Protein AF-A0A8J3LZ32-F1 (afdb_monomer_lite)

InterPro domains:
  IPR024726 Ferric siderophore reductase, C-terminal [PF11575] (115-135)

Sequence (151 aa):
MAAGVRRPAAAGVHRSRAATDTSALAATIMEVAVGALLTPVMTAYRTRFVLSPQVLWGNVASALAGAAGMIADAYPAAGDRAGAVVARMLELPPLAGTGALVRPDPAHPRRFLVRRNCCLYYRIPGGGTCGDCVLTRDTDRRRHWREVLTR

Structure (mmCIF, N/CA/C/O backbone):
data_AF-A0A8J3LZ32-F1
#
_entry.id   AF-A0A8J3LZ32-F1
#
loop_
_atom_site.group_PDB
_atom_site.id
_atom_site.type_symbol
_atom_site.label_atom_id
_atom_site.label_alt_id
_atom_site.label_comp_id
_atom_site.label_asym_id
_atom_site.label_entity_id
_atom_site.label_seq_id
_atom_site.pdbx_PDB_ins_code
_atom_site.Cartn_x
_atom_site.Cartn_y
_atom_site.Cartn_z
_atom_site.occupancy
_atom_site.B_iso_or_equiv
_atom_site.auth_seq_id
_atom_site.auth_comp_id
_atom_site.auth_asym_id
_atom_site.auth_atom_id
_atom_site.pdbx_PDB_model_num
ATOM 1 N N . MET A 1 1 ? -34.881 25.243 10.869 1.00 39.25 1 MET A N 1
ATOM 2 C CA . MET A 1 1 ? -33.628 25.789 10.305 1.00 39.25 1 MET A CA 1
ATOM 3 C C . MET A 1 1 ? -32.918 24.657 9.576 1.00 39.25 1 MET A C 1
ATOM 5 O O . MET A 1 1 ? -32.408 23.755 10.225 1.00 39.25 1 MET A O 1
ATOM 9 N N . ALA A 1 2 ? -33.022 24.617 8.246 1.00 35.28 2 ALA A N 1
ATOM 10 C CA . ALA A 1 2 ? -32.504 23.518 7.435 1.00 35.28 2 ALA A CA 1
ATOM 11 C C . ALA A 1 2 ? -30.973 23.600 7.346 1.00 35.28 2 ALA A C 1
ATOM 13 O O . ALA A 1 2 ? -30.429 24.581 6.840 1.00 35.28 2 ALA A O 1
ATOM 14 N N . ALA A 1 3 ? -30.284 22.576 7.852 1.00 41.66 3 ALA A N 1
ATOM 15 C CA . ALA A 1 3 ? -28.850 22.416 7.672 1.00 41.66 3 ALA A CA 1
ATOM 16 C C . ALA A 1 3 ? -28.573 22.150 6.186 1.00 41.66 3 ALA A C 1
ATOM 18 O O . ALA A 1 3 ? -28.939 21.104 5.650 1.00 41.66 3 ALA A O 1
ATOM 19 N N . GLY A 1 4 ? -27.966 23.125 5.507 1.00 33.88 4 GLY A N 1
ATOM 20 C CA . GLY A 1 4 ? -27.551 22.992 4.118 1.00 33.88 4 GLY A CA 1
ATOM 21 C C . GLY A 1 4 ? -26.532 21.866 3.981 1.00 33.88 4 GLY A C 1
ATOM 22 O O . GLY A 1 4 ? -25.376 22.013 4.377 1.00 33.88 4 GLY A O 1
ATOM 23 N N . VAL A 1 5 ? -26.958 20.742 3.407 1.00 45.69 5 VAL A N 1
ATOM 24 C CA . VAL A 1 5 ? -26.056 19.700 2.918 1.00 45.69 5 VAL A CA 1
ATOM 25 C C . VAL A 1 5 ? -25.179 20.348 1.851 1.00 45.69 5 VAL A C 1
ATOM 27 O O . VAL A 1 5 ? -25.639 20.638 0.745 1.00 45.69 5 VAL A O 1
ATOM 30 N N . ARG A 1 6 ? -23.911 20.616 2.183 1.00 44.56 6 ARG A N 1
ATOM 31 C CA . ARG A 1 6 ? -22.906 20.955 1.172 1.00 44.56 6 ARG A CA 1
ATOM 32 C C . ARG A 1 6 ? -22.847 19.772 0.214 1.00 44.56 6 ARG A C 1
ATOM 34 O O . ARG A 1 6 ? -22.477 18.671 0.613 1.00 44.56 6 ARG A O 1
ATOM 41 N N . ARG A 1 7 ? -23.261 19.993 -1.035 1.00 38.12 7 ARG A N 1
ATOM 42 C CA . ARG A 1 7 ? -23.094 19.011 -2.107 1.00 38.12 7 ARG A CA 1
ATOM 43 C C . ARG A 1 7 ? -21.611 18.621 -2.156 1.00 38.12 7 ARG A C 1
ATOM 45 O O . ARG A 1 7 ? -20.783 19.535 -2.189 1.00 38.12 7 ARG A O 1
ATOM 52 N N . PRO A 1 8 ? -21.256 17.323 -2.149 1.00 44.38 8 PRO A N 1
ATOM 53 C CA . PRO A 1 8 ? -19.886 16.940 -2.442 1.00 44.38 8 PRO A CA 1
ATOM 54 C C . PRO A 1 8 ? -19.564 17.508 -3.822 1.00 44.38 8 PRO A C 1
ATOM 56 O O . PRO A 1 8 ? -20.371 17.374 -4.747 1.00 44.38 8 PRO A O 1
ATOM 59 N N . ALA A 1 9 ? -18.441 18.218 -3.933 1.00 50.62 9 ALA A N 1
ATOM 60 C CA . ALA A 1 9 ? -17.950 18.664 -5.224 1.00 50.62 9 ALA A CA 1
ATOM 61 C C . ALA A 1 9 ? -17.939 17.436 -6.137 1.00 50.62 9 ALA A C 1
ATOM 63 O O . ALA A 1 9 ? -17.328 16.420 -5.798 1.00 50.62 9 ALA A O 1
ATOM 64 N N . ALA A 1 10 ? -18.693 17.496 -7.237 1.00 47.22 10 ALA A N 1
ATOM 65 C CA . ALA A 1 10 ? -18.612 16.483 -8.271 1.00 47.22 10 ALA A CA 1
ATOM 66 C C . ALA A 1 10 ? -17.125 16.307 -8.584 1.00 47.22 10 ALA A C 1
ATOM 68 O O . ALA A 1 10 ? -16.442 17.306 -8.818 1.00 47.22 10 ALA A O 1
ATOM 69 N N . ALA A 1 11 ? -16.630 15.071 -8.497 1.00 51.88 11 ALA A N 1
ATOM 70 C CA . ALA A 1 11 ? -15.257 14.717 -8.816 1.00 51.88 11 ALA A CA 1
ATOM 71 C C . ALA A 1 11 ? -15.026 15.018 -10.303 1.00 51.88 11 ALA A C 1
ATOM 73 O O . ALA A 1 11 ? -15.180 14.161 -11.170 1.00 51.88 11 ALA A O 1
ATOM 74 N N . GLY A 1 12 ? -14.761 16.286 -10.604 1.00 47.19 12 GLY A N 1
ATOM 75 C CA . GLY A 1 12 ? -14.366 16.730 -11.919 1.00 47.19 12 GLY A CA 1
ATOM 76 C C . GLY A 1 12 ? -13.075 16.018 -12.271 1.00 47.19 12 GLY A C 1
ATOM 77 O O . GLY 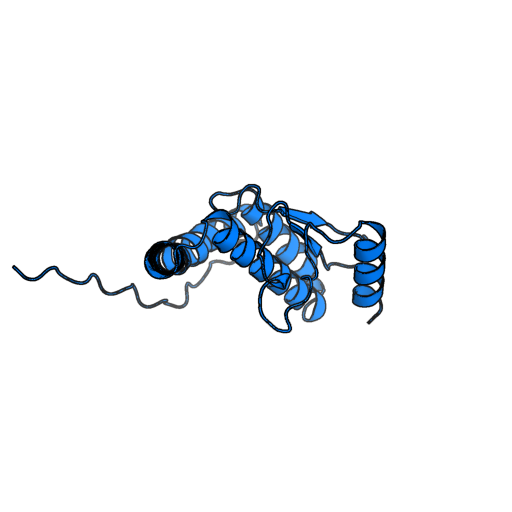A 1 12 ? -12.231 15.771 -11.408 1.00 47.19 12 GLY A O 1
ATOM 78 N N . VAL A 1 13 ? -12.919 15.680 -13.546 1.00 49.41 13 VAL A N 1
ATOM 79 C CA . VAL A 1 13 ? -11.628 15.269 -14.088 1.00 49.41 13 VAL A CA 1
ATOM 80 C C . VAL A 1 13 ? -10.651 16.404 -13.789 1.00 49.41 13 VAL A C 1
ATOM 82 O O . VAL A 1 13 ? -10.640 17.426 -14.478 1.00 49.41 13 VAL A O 1
ATOM 85 N N . HIS A 1 14 ? -9.859 16.261 -12.727 1.00 53.66 14 HIS A N 1
ATOM 86 C CA . HIS A 1 14 ? -8.756 17.164 -12.469 1.00 53.66 14 HIS A CA 1
ATOM 87 C C . HIS A 1 14 ? -7.796 16.980 -13.637 1.00 53.66 14 HIS A C 1
ATOM 89 O O . HIS A 1 14 ? -7.130 15.952 -13.751 1.00 53.66 14 HIS A O 1
ATOM 95 N N . ARG A 1 15 ? -7.747 17.966 -14.541 1.00 51.12 15 ARG A N 1
ATOM 96 C CA . ARG A 1 15 ? -6.653 18.063 -15.506 1.00 51.12 15 ARG A CA 1
ATOM 97 C C . ARG A 1 15 ? -5.396 18.335 -14.697 1.00 51.12 15 ARG A C 1
ATOM 99 O O . ARG A 1 15 ? -5.059 19.486 -14.428 1.00 51.12 15 ARG A O 1
ATOM 106 N N . SER A 1 16 ? -4.722 17.278 -14.263 1.00 54.47 16 SER A N 1
ATOM 107 C CA . SER A 1 16 ? -3.384 17.411 -13.718 1.00 54.47 16 SER A CA 1
ATOM 108 C C . SER A 1 16 ? -2.515 17.988 -14.829 1.00 54.47 16 SER A C 1
ATOM 110 O O . SER A 1 16 ? -2.396 17.387 -15.901 1.00 54.47 16 SER A O 1
ATOM 112 N N . ARG A 1 17 ? -1.890 19.145 -14.589 1.00 56.09 17 ARG A N 1
ATOM 113 C CA . ARG A 1 17 ? -0.679 19.489 -15.341 1.00 56.09 17 ARG A CA 1
ATOM 114 C C . ARG A 1 17 ? 0.284 18.313 -15.185 1.00 56.09 17 ARG A C 1
ATOM 116 O O . ARG A 1 17 ? 0.313 17.701 -14.118 1.00 56.09 17 ARG A O 1
ATOM 123 N N . ALA A 1 18 ? 1.031 17.975 -16.232 1.00 57.62 18 ALA A N 1
ATOM 124 C CA . ALA A 1 18 ? 2.034 16.919 -16.166 1.00 57.62 18 ALA A CA 1
ATOM 125 C C . ALA A 1 18 ? 3.121 17.316 -15.151 1.00 57.62 18 ALA A C 1
ATOM 127 O O . ALA A 1 18 ? 4.122 17.929 -15.505 1.00 57.62 18 ALA A O 1
ATOM 128 N N . ALA A 1 19 ? 2.900 17.020 -13.871 1.00 63.03 19 ALA A N 1
ATOM 129 C CA . ALA A 1 19 ? 3.889 17.205 -12.827 1.00 63.03 19 ALA A CA 1
ATOM 130 C C . ALA A 1 19 ? 4.950 16.129 -13.037 1.00 63.03 19 ALA A C 1
ATOM 132 O O . ALA A 1 19 ? 4.697 14.957 -12.773 1.00 63.03 19 ALA A O 1
ATOM 133 N N . THR A 1 20 ? 6.104 16.500 -13.582 1.00 69.75 20 THR A N 1
ATOM 134 C CA . THR A 1 20 ? 7.246 15.593 -13.759 1.00 69.75 20 THR A CA 1
ATOM 135 C C . THR A 1 20 ? 7.864 15.194 -12.421 1.00 69.75 20 THR A C 1
ATOM 137 O O . THR A 1 20 ? 8.384 14.086 -12.305 1.00 69.75 20 THR A O 1
ATOM 140 N N . ASP A 1 21 ? 7.737 16.046 -11.402 1.00 88.31 21 ASP A N 1
ATOM 141 C CA . ASP A 1 21 ? 8.202 15.761 -10.049 1.00 88.31 21 ASP A CA 1
ATOM 142 C C . ASP A 1 21 ? 7.278 14.781 -9.301 1.00 88.31 21 ASP A C 1
ATOM 144 O O . ASP A 1 21 ? 6.058 14.947 -9.218 1.00 88.31 21 ASP A O 1
ATOM 148 N N . THR A 1 22 ? 7.902 13.761 -8.714 1.00 91.12 22 THR A N 1
ATOM 149 C CA . THR A 1 22 ? 7.237 12.710 -7.937 1.00 91.12 22 THR A CA 1
ATOM 150 C C . THR A 1 22 ? 6.608 13.274 -6.666 1.00 91.12 22 THR A C 1
ATOM 152 O O . THR A 1 22 ? 5.505 12.866 -6.304 1.00 91.12 22 THR A O 1
ATOM 155 N N . SER A 1 23 ? 7.275 14.217 -5.991 1.00 90.38 23 SER A N 1
ATOM 156 C CA . SER A 1 23 ? 6.765 14.784 -4.737 1.00 90.38 23 SER A CA 1
ATOM 157 C C . SER A 1 23 ? 5.556 15.685 -4.980 1.00 90.38 23 SER A C 1
ATOM 159 O O . SER A 1 23 ? 4.554 15.552 -4.279 1.00 90.38 23 SER A O 1
ATOM 161 N N . ALA A 1 24 ? 5.596 16.531 -6.011 1.00 89.75 24 ALA A N 1
ATOM 162 C CA . ALA A 1 24 ? 4.457 17.345 -6.427 1.00 89.75 24 ALA A CA 1
ATOM 163 C C . ALA A 1 24 ? 3.245 16.488 -6.835 1.00 89.75 24 ALA A C 1
ATOM 165 O O . ALA A 1 24 ? 2.109 16.787 -6.451 1.00 89.75 24 ALA A O 1
ATOM 166 N N . LEU A 1 25 ? 3.471 15.394 -7.571 1.00 91.06 25 LEU A N 1
ATOM 167 C CA . LEU A 1 25 ? 2.401 14.467 -7.943 1.00 91.06 25 LEU A CA 1
ATOM 168 C C . LEU A 1 25 ? 1.819 13.747 -6.717 1.00 91.06 25 LEU A C 1
ATOM 170 O O . LEU A 1 25 ? 0.599 13.675 -6.581 1.00 91.06 25 LEU A O 1
ATOM 174 N N . ALA A 1 26 ? 2.666 13.275 -5.799 1.00 94.44 26 ALA A N 1
ATOM 175 C CA . ALA A 1 26 ? 2.220 12.679 -4.543 1.00 94.44 26 ALA A CA 1
ATOM 176 C C . ALA A 1 26 ? 1.374 13.664 -3.724 1.00 94.44 26 ALA A C 1
ATOM 178 O O . ALA A 1 26 ? 0.275 13.309 -3.311 1.00 94.44 26 ALA A O 1
ATOM 179 N N . ALA A 1 27 ? 1.828 14.909 -3.555 1.00 91.38 27 ALA A N 1
ATOM 180 C CA . ALA A 1 27 ? 1.079 15.949 -2.848 1.00 91.38 27 ALA A CA 1
ATOM 181 C C . ALA A 1 27 ? -0.287 16.222 -3.500 1.00 91.38 27 ALA A C 1
ATOM 183 O O . ALA A 1 27 ? -1.299 16.259 -2.805 1.00 91.38 27 ALA A O 1
ATOM 184 N N . THR A 1 28 ? -0.334 16.309 -4.834 1.00 90.56 28 THR A N 1
ATOM 185 C CA . THR A 1 28 ? -1.585 16.510 -5.584 1.00 90.56 28 THR A CA 1
ATOM 186 C C . THR A 1 28 ? -2.574 15.363 -5.351 1.00 90.56 28 THR A C 1
ATOM 188 O O . THR A 1 28 ? -3.755 15.595 -5.100 1.00 90.56 28 THR A O 1
ATOM 191 N N . ILE A 1 29 ? -2.109 14.109 -5.400 1.00 91.06 29 ILE A N 1
ATOM 192 C CA . ILE A 1 29 ? -2.966 12.940 -5.145 1.00 91.06 29 ILE A CA 1
ATOM 193 C C . ILE A 1 29 ? -3.405 12.905 -3.675 1.00 91.06 29 ILE A C 1
ATOM 195 O O . ILE A 1 29 ? -4.561 12.589 -3.389 1.00 91.06 29 ILE A O 1
ATOM 199 N N . MET A 1 30 ? -2.518 13.249 -2.739 1.00 93.94 30 MET A N 1
ATOM 200 C CA . MET A 1 30 ? -2.859 13.331 -1.319 1.00 93.94 30 MET A CA 1
ATOM 201 C C . MET A 1 30 ? -3.934 14.385 -1.054 1.00 93.94 30 MET A C 1
ATOM 203 O O . MET A 1 30 ? -4.857 14.125 -0.292 1.00 93.94 30 MET A O 1
ATOM 207 N N . GLU A 1 31 ? -3.873 15.543 -1.701 1.00 89.81 31 GLU A N 1
ATOM 208 C CA . GLU A 1 31 ? -4.894 16.580 -1.562 1.00 89.81 31 GLU A CA 1
ATOM 209 C C . GLU A 1 31 ? -6.234 16.133 -2.165 1.00 89.81 31 GLU A C 1
ATOM 211 O O . GLU A 1 31 ? -7.263 16.109 -1.484 1.00 89.81 31 GLU A O 1
ATOM 216 N N . VAL A 1 32 ? -6.215 15.724 -3.436 1.00 88.12 32 VAL A N 1
ATOM 217 C CA . VAL A 1 32 ? -7.434 15.474 -4.214 1.00 88.12 32 VAL A CA 1
ATOM 218 C C . VAL A 1 32 ? -8.074 14.138 -3.852 1.00 88.12 32 VAL A C 1
ATOM 220 O O . VAL A 1 32 ? -9.258 14.076 -3.534 1.00 88.12 32 VAL A O 1
ATOM 223 N N . ALA A 1 33 ? -7.318 13.043 -3.896 1.00 87.81 33 ALA A N 1
ATOM 224 C CA . ALA A 1 33 ? -7.879 11.720 -3.651 1.00 87.81 33 ALA A CA 1
ATOM 225 C C . ALA A 1 33 ? -7.987 11.437 -2.150 1.00 87.81 33 ALA A C 1
ATOM 227 O O . ALA A 1 33 ? -9.047 11.047 -1.663 1.00 87.81 33 ALA A O 1
ATOM 228 N N . VAL A 1 34 ? -6.909 11.641 -1.390 1.00 90.69 34 VAL A N 1
ATOM 229 C CA . VAL A 1 34 ? -6.888 11.243 0.026 1.00 90.69 34 VAL A CA 1
ATOM 230 C C . VAL A 1 34 ? -7.643 12.246 0.903 1.00 90.69 34 VAL A C 1
ATOM 232 O O . VAL A 1 34 ? -8.520 11.857 1.680 1.00 90.69 34 VAL A O 1
ATOM 235 N N . GLY A 1 35 ? -7.353 13.535 0.750 1.00 89.62 35 GLY A N 1
ATOM 236 C CA . GLY A 1 35 ? -7.980 14.621 1.493 1.00 89.62 35 GLY A CA 1
ATOM 237 C C . GLY A 1 35 ? -9.445 14.807 1.115 1.00 89.62 35 GLY A C 1
ATOM 238 O O . GLY A 1 35 ? -10.322 14.617 1.955 1.00 89.62 35 GLY A O 1
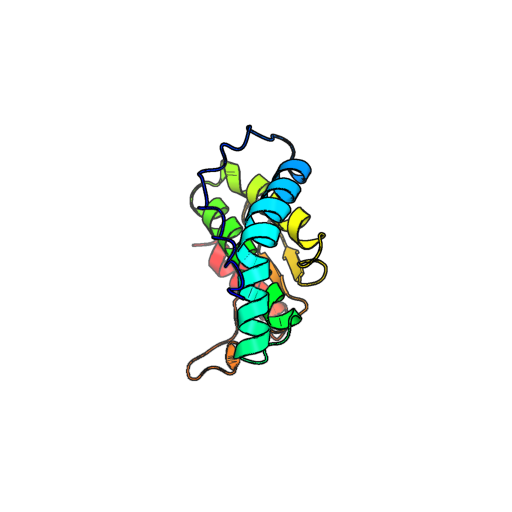ATOM 239 N N . ALA A 1 36 ? -9.724 15.145 -0.145 1.00 88.19 36 ALA A N 1
ATOM 240 C CA . ALA A 1 36 ? -11.076 15.536 -0.545 1.00 88.19 36 ALA A CA 1
ATOM 241 C C . ALA A 1 36 ? -12.053 14.355 -0.689 1.00 88.19 36 ALA A C 1
ATOM 243 O O . ALA A 1 36 ? -13.221 14.497 -0.324 1.00 88.19 36 ALA A O 1
ATOM 244 N N . LEU A 1 37 ? -11.605 13.194 -1.187 1.00 89.44 37 LEU A N 1
ATOM 245 C CA . LEU A 1 37 ? -12.498 12.055 -1.452 1.00 89.44 37 LEU A CA 1
ATOM 246 C C . LEU A 1 37 ? -12.494 11.007 -0.334 1.00 89.44 37 LEU A C 1
ATOM 248 O O . LEU A 1 37 ? -13.557 10.626 0.156 1.00 89.44 37 LEU A O 1
ATOM 252 N N . LEU A 1 38 ? -11.323 10.521 0.082 1.00 94.62 38 LEU A N 1
ATOM 253 C CA . LEU A 1 38 ? -11.253 9.387 1.008 1.00 94.62 38 LEU A CA 1
ATOM 254 C C . LEU A 1 38 ? -11.494 9.784 2.463 1.00 94.62 38 LEU A C 1
ATOM 256 O O . LEU A 1 38 ? -12.136 9.026 3.182 1.00 94.62 38 LEU A O 1
ATOM 260 N N . THR A 1 39 ? -11.040 10.953 2.918 1.00 94.50 39 THR A N 1
ATOM 261 C CA . THR A 1 39 ? -11.193 11.35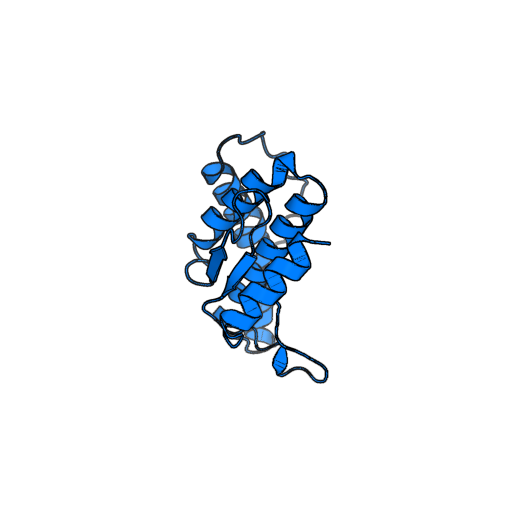5 4.330 1.00 94.50 39 THR A CA 1
ATOM 262 C C . THR A 1 39 ? -12.660 11.394 4.795 1.00 94.50 39 THR A C 1
ATOM 264 O O . THR A 1 39 ? -12.945 10.833 5.862 1.00 94.50 39 THR A O 1
ATOM 267 N N . PRO A 1 40 ? -13.625 11.949 4.029 1.00 94.62 40 PRO A N 1
ATOM 268 C CA . PRO A 1 40 ? -15.044 11.869 4.388 1.00 94.62 40 PRO A CA 1
ATOM 269 C C . PRO A 1 40 ? -15.562 10.428 4.468 1.00 94.62 40 PRO A C 1
ATOM 271 O O . PRO A 1 40 ? -16.260 10.074 5.419 1.00 94.62 40 PRO A O 1
ATOM 274 N N . VAL A 1 41 ? -15.175 9.573 3.515 1.00 95.56 41 VAL A N 1
ATOM 275 C CA . VAL A 1 41 ? -15.581 8.158 3.488 1.00 95.56 41 VAL A CA 1
ATOM 276 C C . VAL A 1 41 ? -15.000 7.411 4.689 1.00 95.56 41 VAL A C 1
ATOM 278 O O . VAL A 1 41 ? -15.736 6.736 5.404 1.00 95.56 41 VAL A O 1
ATOM 281 N N . MET A 1 42 ? -13.707 7.577 4.978 1.00 96.50 42 MET A N 1
ATOM 282 C CA . MET A 1 42 ? -13.058 6.958 6.138 1.00 96.50 42 MET A CA 1
ATOM 283 C C . MET A 1 42 ? -13.692 7.435 7.449 1.00 96.50 42 MET A C 1
ATOM 285 O O . MET A 1 42 ? -13.888 6.636 8.363 1.00 96.50 42 MET A O 1
ATOM 289 N N . THR A 1 43 ? -14.080 8.710 7.532 1.00 96.00 43 THR A N 1
ATOM 290 C CA . THR A 1 43 ? -14.805 9.250 8.691 1.00 96.00 43 THR A CA 1
ATOM 291 C C . THR A 1 43 ? -16.161 8.571 8.863 1.00 96.00 43 THR A C 1
ATOM 293 O O . THR A 1 43 ? -16.467 8.113 9.963 1.00 96.00 43 THR A O 1
ATOM 296 N N . ALA A 1 44 ? -16.941 8.433 7.788 1.00 96.94 44 ALA A N 1
ATOM 297 C CA . ALA A 1 44 ? -18.231 7.747 7.827 1.00 96.94 44 ALA A CA 1
ATOM 298 C C . ALA A 1 44 ? -18.093 6.268 8.227 1.00 96.94 44 ALA A C 1
ATOM 300 O O . ALA A 1 44 ? -18.866 5.771 9.044 1.00 96.94 44 ALA A O 1
ATOM 301 N N . TYR A 1 45 ? -17.080 5.565 7.714 1.00 96.12 45 TYR A N 1
ATOM 302 C CA . TYR A 1 45 ? -16.822 4.172 8.085 1.00 96.12 45 TYR A CA 1
ATOM 303 C C . TYR A 1 45 ? -16.401 4.034 9.548 1.00 96.12 45 TYR A C 1
ATOM 305 O O . TYR A 1 45 ? -16.898 3.158 10.260 1.00 96.12 45 TYR A O 1
ATOM 313 N N . ARG A 1 46 ? -15.515 4.919 10.017 1.00 96.19 46 ARG A N 1
ATOM 314 C CA . ARG A 1 46 ? -15.084 4.960 11.415 1.00 96.19 46 ARG A CA 1
ATOM 315 C C . ARG A 1 46 ? -16.270 5.138 12.355 1.00 96.19 46 ARG A C 1
ATOM 317 O O . ARG A 1 46 ? -16.335 4.448 13.363 1.00 96.19 46 ARG A O 1
ATOM 324 N N . THR A 1 47 ? -17.188 6.054 12.057 1.00 96.44 47 THR A N 1
ATOM 325 C CA . THR A 1 47 ? -18.327 6.335 12.943 1.00 96.44 47 THR A CA 1
ATOM 326 C C . THR A 1 47 ? -19.405 5.261 12.851 1.00 96.44 47 THR A C 1
ATOM 328 O O . THR A 1 47 ? -19.913 4.827 13.880 1.00 96.44 47 THR A O 1
ATOM 331 N N . ARG A 1 48 ? -19.735 4.788 11.643 1.00 97.62 48 ARG A N 1
ATOM 332 C CA . ARG A 1 48 ? -20.834 3.835 11.431 1.00 97.62 48 ARG A CA 1
ATOM 333 C C . ARG A 1 48 ? -20.494 2.401 11.828 1.00 97.62 48 ARG A C 1
ATOM 335 O O . ARG A 1 48 ? -21.392 1.675 12.261 1.00 97.62 48 ARG A O 1
ATOM 342 N N . PHE A 1 49 ? -19.242 1.993 11.636 1.00 95.19 49 PHE A N 1
ATOM 343 C CA . PHE A 1 49 ? -18.781 0.615 11.841 1.00 95.19 49 PHE A CA 1
ATOM 344 C C . PHE A 1 49 ? -17.722 0.490 12.942 1.00 95.19 49 PHE A C 1
ATOM 346 O O . PHE A 1 49 ? -17.212 -0.603 13.169 1.00 95.19 49 PHE A O 1
ATOM 353 N N . VAL A 1 50 ? -17.392 1.590 13.631 1.00 94.56 50 VAL A N 1
ATOM 354 C CA . VAL A 1 50 ? -16.447 1.615 14.765 1.00 94.56 50 VAL A CA 1
ATOM 355 C C . VAL A 1 50 ? -15.071 1.046 14.381 1.00 94.56 50 VAL A C 1
ATOM 357 O O . VAL A 1 50 ? -14.404 0.352 15.147 1.00 94.56 50 VAL A O 1
ATOM 360 N N . LEU A 1 51 ? -14.633 1.328 13.151 1.00 94.69 51 LEU A N 1
ATOM 361 C CA . LEU A 1 51 ? -13.353 0.853 12.632 1.00 94.69 51 LEU A CA 1
ATOM 362 C C . LEU A 1 51 ? -12.202 1.759 13.076 1.00 94.69 51 LEU A C 1
ATOM 364 O O . LEU A 1 51 ? -12.299 2.987 13.047 1.00 94.69 51 LEU A O 1
ATOM 368 N N . SER A 1 52 ? -11.075 1.145 13.441 1.00 95.69 52 SER A N 1
ATOM 369 C CA . SER A 1 52 ? -9.852 1.874 13.789 1.00 95.69 52 SER A CA 1
ATOM 370 C C . SER A 1 52 ? -9.341 2.698 12.595 1.00 95.69 52 SER A C 1
ATOM 372 O O . SER A 1 52 ? -9.220 2.149 11.495 1.00 95.69 52 SER A O 1
ATOM 374 N N . PRO A 1 53 ? -8.941 3.972 12.795 1.00 95.25 53 PRO A N 1
ATOM 375 C CA . PRO A 1 53 ? -8.260 4.759 11.766 1.00 95.25 53 PRO A CA 1
ATOM 376 C C . PRO A 1 53 ? -7.034 4.052 11.179 1.00 95.25 53 PRO A C 1
ATOM 378 O O . PRO A 1 53 ? -6.772 4.173 9.988 1.00 95.25 53 PRO A O 1
ATOM 381 N N . GLN A 1 54 ? -6.307 3.277 11.992 1.00 95.75 54 GLN A N 1
ATOM 382 C CA . GLN A 1 54 ? -5.139 2.527 11.527 1.00 95.75 54 GLN A CA 1
ATOM 383 C C . GLN A 1 54 ? -5.525 1.430 10.530 1.00 95.75 54 GLN A C 1
ATOM 385 O O . GLN A 1 54 ? -4.826 1.241 9.540 1.00 95.75 54 GLN A O 1
ATOM 390 N N . VAL A 1 55 ? -6.643 0.731 10.764 1.00 96.19 55 VAL A N 1
ATOM 391 C CA . VAL A 1 55 ? -7.158 -0.290 9.837 1.00 96.19 55 VAL A CA 1
ATOM 392 C C . VAL A 1 55 ? -7.584 0.370 8.527 1.00 96.19 55 VAL A C 1
ATOM 394 O O . VAL A 1 55 ? -7.192 -0.079 7.454 1.00 96.19 55 VAL A O 1
ATOM 397 N N . LEU A 1 56 ? -8.341 1.466 8.614 1.00 97.19 56 LEU A N 1
ATOM 398 C CA . LEU A 1 56 ? -8.849 2.195 7.452 1.00 97.19 56 LEU A CA 1
ATOM 399 C C . LEU A 1 56 ? -7.714 2.729 6.566 1.00 97.19 56 LEU A C 1
ATOM 401 O O . LEU A 1 56 ? -7.631 2.377 5.390 1.00 97.19 56 LEU A O 1
ATOM 405 N N . TRP A 1 57 ? -6.788 3.501 7.134 1.00 97.75 57 TRP A N 1
ATOM 406 C CA . TRP A 1 57 ? -5.681 4.078 6.368 1.00 97.75 57 TRP A CA 1
ATOM 407 C C . TRP A 1 57 ? -4.626 3.043 5.959 1.00 97.75 57 TRP A C 1
ATOM 409 O O . TRP A 1 57 ? -4.013 3.186 4.904 1.00 97.75 57 TRP A O 1
ATOM 419 N N . GLY A 1 58 ? -4.473 1.951 6.717 1.00 97.69 58 GLY A N 1
ATOM 420 C CA . GLY A 1 58 ? -3.686 0.788 6.296 1.00 97.69 58 GLY A CA 1
ATOM 421 C C . GLY A 1 58 ? -4.237 0.103 5.045 1.00 97.69 58 GLY A C 1
ATOM 422 O O . GLY A 1 58 ? -3.466 -0.280 4.167 1.00 97.69 58 GLY A O 1
ATOM 423 N N . ASN A 1 59 ? -5.563 0.000 4.921 1.00 97.31 59 ASN A N 1
ATOM 424 C CA . ASN A 1 59 ? -6.202 -0.528 3.715 1.00 97.31 59 ASN A CA 1
ATOM 425 C C . ASN A 1 59 ? -6.048 0.420 2.519 1.00 97.31 59 ASN A C 1
ATOM 427 O O . ASN A 1 59 ? -5.788 -0.046 1.413 1.00 97.31 59 ASN A O 1
ATOM 431 N N . VAL A 1 60 ? -6.131 1.740 2.728 1.00 97.25 60 VAL A N 1
ATOM 432 C CA . VAL A 1 60 ? -5.849 2.726 1.666 1.00 97.25 60 VAL A CA 1
ATOM 433 C C . VAL A 1 60 ? -4.404 2.600 1.175 1.00 97.25 60 VAL A C 1
ATOM 435 O O . VAL A 1 60 ? -4.173 2.545 -0.031 1.00 97.25 60 VAL A O 1
ATOM 438 N N . ALA A 1 61 ? -3.437 2.485 2.089 1.00 97.81 61 ALA A N 1
ATOM 439 C CA . ALA A 1 61 ? -2.036 2.253 1.742 1.00 97.81 61 ALA A CA 1
ATOM 440 C C . ALA A 1 61 ? -1.843 0.966 0.917 1.00 97.81 61 ALA A C 1
ATOM 442 O O . ALA A 1 61 ? -1.151 0.986 -0.102 1.00 97.81 61 ALA A O 1
ATOM 443 N N . SER A 1 62 ? -2.498 -0.129 1.320 1.00 98.12 62 SER A N 1
ATOM 444 C CA . SER A 1 62 ? -2.499 -1.403 0.586 1.00 98.12 62 SER A CA 1
ATOM 445 C C . SER A 1 62 ? -3.057 -1.256 -0.831 1.00 98.12 62 SER A C 1
ATOM 447 O O . SER A 1 62 ? -2.420 -1.678 -1.797 1.00 98.12 62 SER A O 1
ATOM 449 N N . ALA A 1 63 ? -4.198 -0.578 -0.979 1.00 97.25 63 ALA A N 1
ATOM 450 C CA . ALA A 1 63 ? -4.829 -0.347 -2.275 1.00 97.25 63 ALA A CA 1
ATOM 451 C C . ALA A 1 63 ? -3.952 0.502 -3.212 1.00 97.25 63 ALA A C 1
ATOM 453 O O . ALA A 1 63 ? -3.802 0.163 -4.385 1.00 97.25 63 ALA A O 1
ATOM 454 N N . LEU A 1 64 ? -3.322 1.564 -2.699 1.00 97.31 64 LEU A N 1
ATOM 455 C CA . LEU A 1 64 ? -2.393 2.399 -3.469 1.00 97.31 64 LEU A CA 1
ATOM 456 C C . LEU A 1 64 ? -1.168 1.606 -3.937 1.00 97.31 64 LEU A C 1
ATOM 458 O O . LEU A 1 64 ? -0.767 1.710 -5.096 1.00 97.31 64 LEU A O 1
ATOM 462 N N . ALA A 1 65 ? -0.592 0.779 -3.061 1.00 98.12 65 ALA A N 1
ATOM 463 C CA . ALA A 1 65 ? 0.525 -0.086 -3.425 1.00 98.12 65 ALA A CA 1
ATOM 464 C C . ALA A 1 65 ? 0.128 -1.133 -4.475 1.00 98.12 65 ALA A C 1
ATOM 466 O O . ALA A 1 65 ? 0.874 -1.358 -5.426 1.00 98.12 65 ALA A O 1
ATOM 467 N N . GLY A 1 66 ? -1.060 -1.730 -4.338 1.00 97.81 66 GLY A N 1
ATOM 468 C CA . GLY A 1 66 ? -1.628 -2.630 -5.339 1.00 97.81 66 GLY A CA 1
ATOM 469 C C . GLY A 1 66 ? -1.802 -1.945 -6.695 1.00 97.81 66 GLY A C 1
ATOM 470 O O . GLY A 1 66 ? -1.393 -2.500 -7.711 1.00 97.81 66 GLY A O 1
ATOM 471 N N . ALA A 1 67 ? -2.319 -0.712 -6.715 1.00 97.38 67 ALA A N 1
ATOM 472 C CA . ALA A 1 67 ? -2.456 0.083 -7.934 1.00 97.38 67 ALA A CA 1
ATOM 473 C C . ALA A 1 67 ? -1.101 0.376 -8.598 1.00 97.38 67 ALA A C 1
ATOM 475 O O . ALA A 1 67 ? -0.965 0.192 -9.806 1.00 97.38 67 ALA A O 1
ATOM 476 N N . ALA A 1 68 ? -0.079 0.758 -7.825 1.00 97.81 68 ALA A N 1
ATOM 477 C CA . ALA A 1 68 ? 1.275 0.930 -8.355 1.00 97.81 68 ALA A CA 1
ATOM 478 C C . ALA A 1 68 ? 1.857 -0.381 -8.911 1.00 97.81 68 ALA A C 1
ATOM 480 O O . ALA A 1 68 ? 2.525 -0.358 -9.942 1.00 97.81 68 ALA A O 1
ATOM 481 N N . GLY A 1 69 ? 1.571 -1.520 -8.268 1.00 97.38 69 GLY A N 1
ATOM 482 C CA . GLY A 1 69 ? 1.918 -2.845 -8.781 1.00 97.38 69 GLY A CA 1
ATOM 483 C C . GLY A 1 69 ? 1.257 -3.138 -10.129 1.00 97.38 69 GLY A C 1
ATOM 484 O O . GLY A 1 69 ? 1.952 -3.481 -11.077 1.00 97.38 69 GLY A O 1
ATOM 485 N N . MET A 1 70 ? -0.056 -2.919 -10.250 1.00 97.62 70 MET A N 1
ATOM 486 C CA . MET A 1 70 ? -0.779 -3.101 -11.517 1.00 97.62 70 MET A CA 1
ATOM 487 C C . MET A 1 70 ? -0.249 -2.190 -12.632 1.00 97.62 70 MET A C 1
ATOM 489 O O . MET A 1 70 ? -0.138 -2.624 -13.774 1.00 97.62 70 MET A O 1
ATOM 493 N N . ILE A 1 71 ? 0.114 -0.941 -12.313 1.00 97.69 71 ILE A N 1
ATOM 494 C CA . ILE A 1 71 ? 0.751 -0.036 -13.280 1.00 97.69 71 ILE A CA 1
ATOM 495 C C . ILE A 1 71 ? 2.113 -0.581 -13.711 1.00 97.69 71 ILE A C 1
ATOM 497 O O . ILE A 1 71 ? 2.424 -0.527 -14.894 1.00 97.69 71 ILE A O 1
ATOM 501 N N . ALA A 1 72 ? 2.918 -1.107 -12.787 1.00 97.00 72 ALA A N 1
ATOM 502 C CA . ALA A 1 72 ? 4.214 -1.686 -13.124 1.00 97.00 72 ALA A CA 1
ATOM 503 C C . ALA A 1 72 ? 4.090 -2.919 -14.034 1.00 97.00 72 ALA A C 1
ATOM 505 O O . ALA A 1 72 ? 4.934 -3.093 -14.907 1.00 97.00 72 ALA A O 1
ATOM 506 N N . ASP A 1 73 ? 3.041 -3.727 -13.862 1.00 94.94 73 ASP A N 1
ATOM 507 C CA . ASP A 1 73 ? 2.799 -4.907 -14.700 1.00 94.94 73 ASP A CA 1
ATOM 508 C C . ASP A 1 73 ? 2.289 -4.512 -16.097 1.00 94.94 73 ASP A C 1
ATOM 510 O O . ASP A 1 73 ? 2.789 -4.998 -17.107 1.00 94.94 73 ASP A O 1
ATOM 514 N N . ALA A 1 74 ? 1.304 -3.610 -16.169 1.00 96.69 74 ALA A N 1
ATOM 515 C CA . ALA A 1 74 ? 0.667 -3.221 -17.431 1.00 96.69 74 ALA A CA 1
ATOM 516 C C . ALA A 1 74 ? 1.482 -2.192 -18.235 1.00 96.69 74 ALA A C 1
ATOM 518 O O . ALA A 1 74 ? 1.422 -2.167 -19.463 1.00 96.69 74 ALA A O 1
ATOM 519 N N . TYR A 1 75 ? 2.240 -1.335 -17.547 1.00 96.31 75 TYR A N 1
ATOM 520 C CA . TYR A 1 75 ? 3.023 -0.243 -18.125 1.00 96.31 75 TYR A CA 1
ATOM 521 C C . TYR A 1 75 ? 4.415 -0.171 -17.467 1.00 96.31 75 TYR A C 1
ATOM 523 O O . TYR A 1 75 ? 4.688 0.762 -16.703 1.00 96.31 75 TYR A O 1
ATOM 531 N N . PRO A 1 76 ? 5.337 -1.108 -17.769 1.00 94.19 76 PRO A N 1
ATOM 532 C CA . PRO A 1 76 ? 6.631 -1.208 -17.083 1.00 94.19 76 PRO A CA 1
ATOM 533 C C . PRO A 1 76 ? 7.442 0.095 -17.055 1.00 94.19 76 PRO A C 1
ATOM 535 O O . PRO A 1 76 ? 8.016 0.443 -16.023 1.00 94.19 76 PRO A O 1
ATOM 538 N N . ALA A 1 77 ? 7.405 0.879 -18.139 1.00 94.31 77 ALA A N 1
ATOM 539 C CA . ALA A 1 77 ? 8.069 2.184 -18.228 1.00 94.31 77 ALA A CA 1
ATOM 540 C C . ALA A 1 77 ? 7.557 3.220 -17.201 1.00 94.31 77 ALA A C 1
ATOM 542 O O . ALA A 1 77 ? 8.269 4.162 -16.860 1.00 94.31 77 ALA A O 1
ATOM 543 N N . ALA A 1 78 ? 6.332 3.059 -16.692 1.00 94.88 78 ALA A N 1
ATOM 544 C CA . ALA A 1 78 ? 5.740 3.915 -15.666 1.00 94.88 78 ALA A CA 1
ATOM 545 C C . ALA A 1 78 ? 5.868 3.338 -14.244 1.00 94.88 78 ALA A C 1
ATOM 547 O O . ALA A 1 78 ? 5.609 4.055 -13.274 1.00 94.88 78 ALA A O 1
ATOM 548 N N . GLY A 1 79 ? 6.269 2.070 -14.094 1.00 96.06 79 GLY A N 1
ATOM 549 C CA . GLY A 1 79 ? 6.247 1.360 -12.813 1.00 96.06 79 GLY A CA 1
ATOM 550 C C . GLY A 1 79 ? 7.165 1.972 -11.753 1.00 96.06 79 GLY A C 1
ATOM 551 O O . GLY A 1 79 ? 6.756 2.142 -10.602 1.00 96.06 79 GLY A O 1
ATOM 552 N N . ASP A 1 80 ? 8.369 2.397 -12.144 1.00 95.62 80 ASP A N 1
ATOM 553 C CA . ASP A 1 80 ? 9.311 3.070 -11.241 1.00 95.62 80 ASP A CA 1
ATOM 554 C C . ASP A 1 80 ? 8.726 4.358 -10.668 1.00 95.62 80 ASP A C 1
ATOM 556 O O . ASP A 1 80 ? 8.760 4.578 -9.453 1.00 95.62 80 ASP A O 1
ATOM 560 N N . ARG A 1 81 ? 8.127 5.174 -11.538 1.00 95.44 81 ARG A N 1
ATOM 561 C CA . ARG A 1 81 ? 7.488 6.430 -11.155 1.00 95.44 81 ARG A CA 1
ATOM 562 C C . ARG A 1 81 ? 6.259 6.188 -10.284 1.00 95.44 81 ARG A C 1
ATOM 564 O O . ARG A 1 81 ? 6.119 6.849 -9.261 1.00 95.44 81 ARG A O 1
ATOM 571 N N . ALA A 1 82 ? 5.400 5.232 -10.637 1.00 96.69 82 ALA A N 1
ATOM 572 C CA . ALA A 1 82 ? 4.222 4.888 -9.841 1.00 96.69 82 ALA A CA 1
ATOM 573 C C . ALA A 1 82 ? 4.610 4.431 -8.425 1.00 96.69 82 ALA A C 1
ATOM 575 O O . ALA A 1 82 ? 4.063 4.917 -7.433 1.00 96.69 82 ALA A O 1
ATOM 576 N N . GLY A 1 83 ? 5.614 3.556 -8.323 1.00 97.56 83 GLY A N 1
ATOM 577 C CA . GLY A 1 83 ? 6.157 3.112 -7.045 1.00 97.56 83 GLY A CA 1
ATOM 578 C C . GLY A 1 83 ? 6.775 4.252 -6.231 1.00 97.56 83 GLY A C 1
ATOM 579 O O . GLY A 1 83 ? 6.561 4.320 -5.023 1.00 97.56 83 GLY A O 1
ATOM 580 N N . ALA A 1 84 ? 7.504 5.167 -6.873 1.00 96.75 84 ALA A N 1
ATOM 581 C CA . ALA A 1 84 ? 8.086 6.328 -6.203 1.00 96.75 84 ALA A CA 1
ATOM 582 C C . ALA A 1 84 ? 7.007 7.287 -5.672 1.00 96.75 84 ALA A C 1
ATOM 584 O O . ALA A 1 84 ? 7.099 7.726 -4.528 1.00 96.75 84 ALA A O 1
ATOM 585 N N . VAL A 1 85 ? 5.954 7.559 -6.451 1.00 97.19 85 VAL A N 1
ATOM 586 C CA . VAL A 1 85 ? 4.826 8.402 -6.019 1.00 97.19 85 VAL A CA 1
ATOM 587 C C . VAL A 1 85 ? 4.156 7.808 -4.785 1.00 97.19 85 VAL A C 1
ATOM 589 O O . VAL A 1 85 ? 3.995 8.506 -3.787 1.00 97.19 85 VAL A O 1
ATOM 592 N N . VAL A 1 86 ? 3.824 6.513 -4.806 1.00 97.88 86 VAL A N 1
ATOM 593 C CA . VAL A 1 86 ? 3.200 5.863 -3.644 1.00 97.88 86 VAL A CA 1
ATOM 594 C C . VAL A 1 86 ? 4.146 5.847 -2.443 1.00 97.88 86 VAL A C 1
ATOM 596 O O . VAL A 1 86 ? 3.695 6.110 -1.334 1.00 97.88 86 VAL A O 1
ATOM 599 N N . ALA A 1 87 ? 5.451 5.626 -2.633 1.00 97.56 87 ALA A N 1
ATOM 600 C CA . ALA A 1 87 ? 6.419 5.729 -1.539 1.00 97.56 87 ALA A CA 1
ATOM 601 C C . ALA A 1 87 ? 6.386 7.119 -0.880 1.00 97.56 87 ALA A C 1
ATOM 603 O O . ALA A 1 87 ? 6.268 7.198 0.340 1.00 97.56 87 ALA A O 1
ATOM 604 N N . ARG A 1 88 ? 6.377 8.201 -1.675 1.00 97.25 88 ARG A N 1
ATOM 605 C CA . ARG A 1 88 ? 6.231 9.575 -1.160 1.00 97.25 88 ARG A CA 1
ATOM 606 C C . ARG A 1 88 ? 4.908 9.776 -0.418 1.00 97.25 88 ARG A C 1
ATOM 608 O O . ARG A 1 88 ? 4.894 10.402 0.635 1.00 97.25 88 ARG A O 1
ATOM 615 N N . MET A 1 89 ? 3.801 9.235 -0.929 1.00 97.50 89 MET A N 1
ATOM 616 C CA . MET A 1 89 ? 2.495 9.321 -0.261 1.00 97.50 89 MET A CA 1
ATOM 617 C C . MET A 1 89 ? 2.488 8.616 1.104 1.00 97.50 89 MET A C 1
ATOM 619 O O . MET A 1 89 ? 1.891 9.130 2.045 1.00 97.50 89 MET A O 1
ATOM 623 N N . LEU A 1 90 ? 3.168 7.470 1.239 1.00 97.69 90 LEU A N 1
ATOM 624 C CA . LEU A 1 90 ? 3.264 6.714 2.499 1.00 97.69 90 LEU A CA 1
ATOM 625 C C . LEU A 1 90 ? 4.076 7.429 3.589 1.00 97.69 90 LEU A C 1
ATOM 627 O O . LEU A 1 90 ? 4.052 7.001 4.742 1.00 97.69 90 LEU A O 1
ATOM 631 N N . GLU A 1 91 ? 4.778 8.507 3.250 1.00 96.69 91 GLU A N 1
ATOM 632 C CA . GLU A 1 91 ? 5.478 9.370 4.205 1.00 96.69 91 GLU A CA 1
ATOM 633 C C . GLU A 1 91 ? 4.607 10.538 4.697 1.00 96.69 91 GLU A C 1
ATOM 635 O O . GLU A 1 91 ? 4.978 11.232 5.641 1.00 96.69 91 GLU A O 1
ATOM 640 N N . LEU A 1 92 ? 3.434 10.752 4.092 1.00 96.25 92 LEU A N 1
ATOM 641 C CA . LEU A 1 92 ? 2.552 11.879 4.380 1.00 96.25 92 LEU A CA 1
ATOM 642 C C . LEU A 1 92 ? 1.324 11.441 5.197 1.00 96.25 92 LEU A C 1
ATOM 644 O O . LEU A 1 92 ? 0.746 10.382 4.935 1.00 96.25 92 LEU A O 1
ATOM 648 N N . PRO A 1 93 ? 0.859 12.237 6.179 1.00 95.50 93 PRO A N 1
ATOM 649 C CA . PRO A 1 93 ? -0.411 11.975 6.848 1.00 95.50 93 PRO A CA 1
ATOM 650 C C . PRO A 1 93 ? -1.587 11.957 5.853 1.00 95.50 93 PRO A C 1
ATOM 652 O O . PRO A 1 93 ? -1.590 12.742 4.906 1.00 95.50 93 PRO A O 1
ATOM 655 N N . PRO A 1 94 ? -2.607 11.102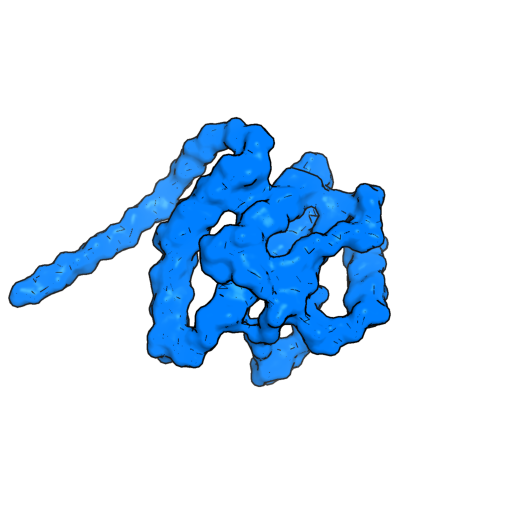 6.055 1.00 95.88 94 PRO A N 1
ATOM 656 C CA . PRO A 1 94 ? -2.767 10.139 7.151 1.00 95.88 94 PRO A CA 1
ATOM 657 C C . PRO A 1 94 ? -2.125 8.759 6.889 1.00 95.88 94 PRO A C 1
ATOM 659 O O . PRO A 1 94 ? -2.331 7.833 7.670 1.00 95.88 94 PRO A O 1
ATOM 662 N N . LEU A 1 95 ? -1.376 8.593 5.794 1.00 97.50 95 LEU A N 1
ATOM 663 C CA . LEU A 1 95 ? -0.761 7.316 5.404 1.00 97.50 95 LEU A CA 1
ATOM 664 C C . LEU A 1 95 ? 0.596 7.067 6.077 1.00 97.50 95 LEU A C 1
ATOM 666 O O . LEU A 1 95 ? 1.071 5.928 6.088 1.00 97.50 95 LEU A O 1
ATOM 670 N N . ALA A 1 96 ? 1.194 8.108 6.658 1.00 96.50 96 ALA A N 1
ATOM 671 C CA . ALA A 1 96 ? 2.442 8.046 7.404 1.00 96.50 96 ALA A CA 1
ATOM 672 C C . ALA A 1 96 ? 2.457 6.873 8.398 1.00 96.50 96 ALA A C 1
ATOM 674 O O . ALA A 1 96 ? 1.583 6.735 9.255 1.00 96.50 96 ALA A O 1
ATOM 675 N N . GLY A 1 97 ? 3.466 6.008 8.272 1.00 92.06 97 GLY A N 1
ATOM 676 C CA . GLY A 1 97 ? 3.686 4.883 9.184 1.00 92.06 97 GLY A CA 1
ATOM 677 C C . GLY A 1 97 ? 2.814 3.647 8.936 1.00 92.06 97 GLY A C 1
ATOM 678 O O . GLY A 1 97 ? 2.943 2.671 9.671 1.00 92.06 97 GLY A O 1
ATOM 679 N N . THR A 1 98 ? 1.969 3.629 7.900 1.00 97.62 98 THR A N 1
ATOM 680 C CA . THR A 1 98 ? 1.142 2.451 7.557 1.00 97.62 98 THR A CA 1
ATOM 681 C C . THR A 1 98 ? 1.952 1.288 6.973 1.00 97.62 98 THR A C 1
ATOM 683 O O . THR A 1 98 ? 1.563 0.126 7.118 1.00 97.62 98 THR A O 1
ATOM 686 N N . GLY A 1 99 ? 3.102 1.568 6.357 1.00 97.06 99 GLY A N 1
ATOM 687 C CA . GLY A 1 99 ? 3.972 0.571 5.743 1.00 97.06 99 GLY A CA 1
ATOM 688 C C . GLY A 1 99 ? 5.115 1.198 4.953 1.00 97.06 99 GLY A C 1
ATOM 689 O O . GLY A 1 99 ? 5.307 2.410 4.984 1.00 97.06 99 GLY A O 1
ATOM 690 N N . ALA A 1 100 ? 5.875 0.362 4.250 1.00 97.12 100 ALA A N 1
ATOM 691 C CA . ALA A 1 100 ? 6.912 0.798 3.320 1.00 97.12 100 ALA A CA 1
ATOM 692 C C . ALA A 1 100 ? 6.911 -0.073 2.059 1.00 97.12 100 ALA A C 1
ATOM 694 O O . ALA A 1 100 ? 6.654 -1.278 2.131 1.00 97.12 100 ALA A O 1
ATOM 695 N N . LEU A 1 101 ? 7.211 0.536 0.910 1.00 97.81 101 LEU A N 1
ATOM 696 C CA . LEU A 1 101 ? 7.418 -0.196 -0.334 1.00 97.81 101 LEU A CA 1
ATOM 697 C C . LEU A 1 101 ? 8.830 -0.781 -0.386 1.00 97.81 101 LEU A C 1
ATOM 699 O O . LEU A 1 101 ? 9.813 -0.087 -0.140 1.00 97.81 101 LEU A O 1
ATOM 703 N N . VAL A 1 102 ? 8.922 -2.044 -0.781 1.00 97.12 102 VAL A N 1
ATOM 704 C CA . VAL A 1 102 ? 10.170 -2.782 -0.966 1.00 97.12 102 VAL A CA 1
ATOM 705 C C . VAL A 1 102 ? 10.309 -3.153 -2.437 1.00 97.12 102 VAL A C 1
ATOM 707 O O . VAL A 1 102 ? 9.357 -3.630 -3.056 1.00 97.12 102 VAL A O 1
ATOM 710 N N . ARG A 1 103 ? 11.503 -2.940 -2.997 1.00 96.12 103 ARG A N 1
ATOM 711 C CA . ARG A 1 103 ? 11.901 -3.490 -4.296 1.00 96.12 103 ARG A CA 1
ATOM 712 C C . ARG A 1 103 ? 12.789 -4.712 -4.046 1.00 96.12 103 ARG A C 1
ATOM 714 O O . ARG A 1 103 ? 13.939 -4.521 -3.660 1.00 96.12 103 ARG A O 1
ATOM 721 N N . PRO A 1 104 ? 12.268 -5.940 -4.195 1.00 95.38 104 PRO A N 1
ATOM 722 C CA . PRO A 1 104 ? 13.046 -7.142 -3.915 1.00 95.38 104 PRO A CA 1
ATOM 723 C C . PRO A 1 104 ? 14.042 -7.486 -5.025 1.00 95.38 104 PRO A C 1
ATOM 725 O O . PRO A 1 104 ? 15.021 -8.169 -4.749 1.00 95.38 104 PRO A O 1
ATOM 728 N N . ASP A 1 105 ? 13.803 -7.006 -6.246 1.00 94.50 105 ASP A N 1
ATOM 729 C CA . ASP A 1 105 ? 14.671 -7.212 -7.401 1.00 94.50 105 ASP A CA 1
ATOM 730 C C . ASP A 1 105 ? 14.832 -5.884 -8.165 1.00 94.50 105 ASP A C 1
ATOM 732 O O . ASP A 1 105 ? 13.825 -5.319 -8.603 1.00 94.50 105 ASP A O 1
ATOM 736 N N . PRO A 1 106 ? 16.058 -5.341 -8.304 1.00 92.62 106 PRO A N 1
ATOM 737 C CA . PRO A 1 106 ? 16.297 -4.099 -9.034 1.00 92.62 106 PRO A CA 1
ATOM 738 C C . PRO A 1 106 ? 15.977 -4.189 -10.533 1.00 92.62 106 PRO A C 1
ATOM 740 O O . PRO A 1 106 ? 15.712 -3.146 -11.128 1.00 92.62 106 PRO A O 1
ATOM 743 N N . ALA A 1 107 ? 15.959 -5.389 -11.126 1.00 93.69 107 ALA A N 1
ATOM 744 C CA . ALA A 1 107 ? 15.632 -5.594 -12.538 1.00 93.69 107 ALA A CA 1
ATOM 745 C C . ALA A 1 107 ? 14.134 -5.422 -12.845 1.00 93.69 107 ALA A C 1
ATOM 747 O O . ALA A 1 107 ? 13.758 -5.274 -14.006 1.00 93.69 107 ALA A O 1
ATOM 748 N N . HIS A 1 108 ? 13.278 -5.408 -11.816 1.00 94.75 108 HIS A N 1
ATOM 749 C CA . HIS A 1 108 ? 11.833 -5.298 -11.968 1.00 94.75 108 HIS A CA 1
ATOM 750 C C . HIS A 1 108 ? 11.309 -3.964 -11.405 1.00 94.75 108 HIS A C 1
ATOM 752 O O . HIS A 1 108 ? 11.638 -3.584 -10.275 1.00 94.75 108 HIS A O 1
ATOM 758 N N . PRO A 1 109 ? 10.437 -3.238 -12.138 1.00 95.06 109 PRO A N 1
ATOM 759 C CA . PRO A 1 109 ? 9.915 -1.957 -11.665 1.00 95.06 109 PRO A CA 1
ATOM 760 C C . PRO A 1 109 ? 8.926 -2.115 -10.498 1.00 95.06 109 PRO A C 1
ATOM 762 O O . PRO A 1 109 ? 8.762 -1.193 -9.686 1.00 95.06 109 PRO A O 1
ATOM 765 N N . ARG A 1 110 ? 8.299 -3.294 -10.375 1.00 96.50 110 ARG A N 1
ATOM 766 C CA . ARG A 1 110 ? 7.305 -3.621 -9.347 1.00 96.50 110 ARG A CA 1
ATOM 767 C C . ARG A 1 110 ? 7.882 -3.494 -7.934 1.00 96.50 110 ARG A C 1
ATOM 769 O O . ARG A 1 110 ? 8.980 -3.952 -7.624 1.00 96.50 110 ARG A O 1
ATOM 776 N N . ARG A 1 111 ? 7.093 -2.890 -7.044 1.00 97.88 111 ARG A N 1
ATOM 777 C CA . ARG A 1 111 ? 7.377 -2.782 -5.607 1.00 97.88 111 ARG A CA 1
ATOM 778 C C . ARG A 1 111 ? 6.248 -3.429 -4.817 1.00 97.88 111 ARG A C 1
ATOM 780 O O . ARG A 1 111 ? 5.106 -3.440 -5.265 1.00 97.88 111 ARG A O 1
ATOM 787 N N . PHE A 1 112 ? 6.563 -3.929 -3.630 1.00 98.00 112 PHE A N 1
ATOM 788 C CA . PHE A 1 112 ? 5.608 -4.599 -2.751 1.00 98.00 112 PHE A CA 1
ATOM 789 C C . PHE A 1 112 ? 5.491 -3.849 -1.431 1.00 98.00 112 PHE A C 1
ATOM 791 O O . PHE A 1 112 ? 6.500 -3.435 -0.864 1.00 98.00 112 PHE A O 1
ATOM 798 N N . LEU A 1 113 ? 4.272 -3.689 -0.922 1.00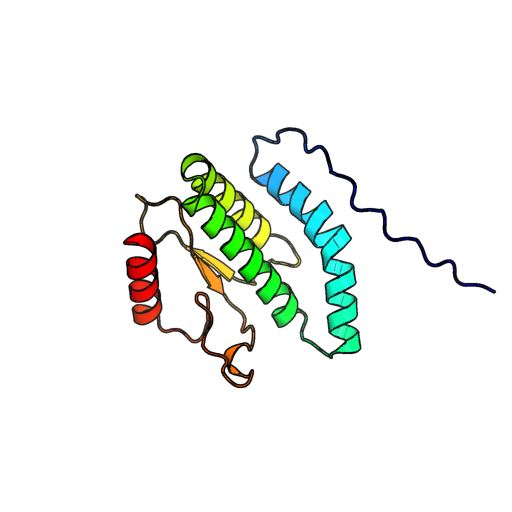 98.38 113 LEU A N 1
ATOM 799 C CA . LEU A 1 113 ? 4.064 -3.112 0.402 1.00 98.38 113 LEU A CA 1
ATOM 800 C C . LEU A 1 113 ? 4.382 -4.140 1.486 1.00 98.38 113 LEU A C 1
ATOM 802 O O . LEU A 1 113 ? 3.956 -5.291 1.419 1.00 98.38 113 LEU A O 1
ATOM 806 N N . VAL A 1 114 ? 5.083 -3.694 2.523 1.00 97.62 114 VAL A N 1
ATOM 807 C CA . VAL A 1 114 ? 5.133 -4.372 3.817 1.00 97.62 114 VAL A CA 1
ATOM 808 C C . VAL A 1 114 ? 4.459 -3.458 4.823 1.00 97.62 114 VAL A C 1
ATOM 810 O O . VAL A 1 114 ? 4.964 -2.369 5.120 1.00 97.62 114 VAL A O 1
ATOM 813 N N . ARG A 1 115 ? 3.288 -3.868 5.318 1.00 96.88 115 ARG A N 1
ATOM 814 C CA . ARG A 1 115 ? 2.548 -3.050 6.279 1.00 96.88 115 ARG A CA 1
ATOM 815 C C . ARG A 1 115 ? 3.209 -3.056 7.655 1.00 96.88 115 ARG A C 1
ATOM 817 O O . ARG A 1 115 ? 3.906 -3.992 8.036 1.00 96.88 115 ARG A O 1
ATOM 824 N N . ARG A 1 116 ? 2.911 -2.011 8.426 1.00 96.88 116 ARG A N 1
ATOM 825 C CA . ARG A 1 116 ? 3.202 -1.888 9.865 1.00 96.88 116 ARG A CA 1
ATOM 826 C C . ARG A 1 116 ? 1.934 -1.948 10.726 1.00 96.88 116 ARG A C 1
ATOM 828 O O . ARG A 1 116 ? 2.003 -1.805 11.939 1.00 96.88 116 ARG A O 1
ATOM 835 N N . ASN A 1 117 ? 0.775 -2.176 10.106 1.00 95.44 117 ASN A N 1
ATOM 836 C CA . ASN A 1 117 ? -0.518 -2.338 10.770 1.00 95.44 117 ASN A CA 1
ATOM 837 C C . ASN A 1 117 ? -1.282 -3.559 10.229 1.00 95.44 117 ASN A C 1
ATOM 839 O O . ASN A 1 117 ? -1.017 -4.040 9.127 1.00 95.44 117 ASN A O 1
ATOM 843 N N . CYS A 1 118 ? -2.243 -4.084 10.988 1.00 96.06 118 CYS A N 1
ATOM 844 C CA . CYS A 1 118 ? -3.055 -5.225 10.564 1.00 96.06 118 CYS A CA 1
ATOM 845 C C . CYS A 1 118 ? -4.389 -4.773 9.943 1.00 96.06 118 CYS A C 1
ATOM 847 O O . CYS A 1 118 ? -5.142 -4.049 10.584 1.00 96.06 118 CYS A O 1
ATOM 849 N N . CYS A 1 119 ? -4.710 -5.235 8.729 1.00 95.25 119 CYS A N 1
ATOM 850 C CA . CYS A 1 119 ? -5.984 -4.978 8.046 1.00 95.25 119 CYS A CA 1
ATOM 851 C C . CYS A 1 119 ? -7.143 -5.839 8.565 1.00 95.25 119 CYS A C 1
ATOM 853 O O . CYS A 1 119 ? -8.287 -5.600 8.198 1.00 95.25 119 CYS A O 1
ATOM 855 N N . LEU A 1 120 ? -6.844 -6.859 9.380 1.00 94.81 120 LEU A N 1
ATOM 856 C CA . LEU A 1 120 ? -7.800 -7.828 9.928 1.00 94.81 120 LEU A CA 1
ATOM 857 C C . LEU A 1 120 ? -8.570 -8.657 8.883 1.00 94.81 120 LEU A C 1
ATOM 859 O O . LEU A 1 120 ? -9.512 -9.350 9.253 1.00 94.81 120 LEU A O 1
ATOM 863 N N . TYR A 1 121 ? -8.142 -8.660 7.615 1.00 94.12 121 TYR A N 1
ATOM 864 C CA . TYR A 1 121 ? -8.769 -9.454 6.548 1.00 94.12 121 TYR A CA 1
ATOM 865 C C . TYR A 1 121 ? -8.890 -10.945 6.907 1.00 94.12 121 TYR A C 1
ATOM 867 O O . TYR A 1 121 ? -9.930 -11.551 6.673 1.00 94.12 121 TYR A O 1
ATOM 875 N N . TYR A 1 122 ? -7.883 -11.499 7.590 1.00 94.88 122 TYR A N 1
ATOM 876 C CA . TYR A 1 122 ? -7.866 -12.896 8.046 1.00 94.88 122 TYR A CA 1
ATOM 877 C C . TYR A 1 122 ? -9.005 -13.261 9.017 1.00 94.88 122 TYR A C 1
ATOM 879 O O . TYR A 1 122 ? -9.212 -14.435 9.304 1.00 94.88 122 TYR A O 1
ATOM 887 N N . ARG A 1 123 ? -9.711 -12.272 9.583 1.00 94.00 123 ARG A N 1
ATOM 888 C CA . ARG A 1 123 ? -10.842 -12.494 10.497 1.00 94.00 123 ARG A CA 1
ATOM 889 C C . ARG A 1 123 ? -12.181 -12.617 9.775 1.00 94.00 123 ARG A C 1
ATOM 891 O O . ARG A 1 123 ? -13.174 -12.949 10.415 1.00 94.00 123 ARG A O 1
ATOM 898 N N . ILE A 1 124 ? -12.233 -12.300 8.484 1.00 92.38 124 ILE A N 1
ATOM 899 C CA . ILE A 1 124 ? -13.442 -12.453 7.676 1.00 92.38 124 ILE A CA 1
ATOM 900 C C . ILE A 1 124 ? -13.599 -13.946 7.348 1.00 92.38 124 ILE A C 1
ATOM 902 O O . ILE A 1 124 ? -12.597 -14.579 7.020 1.00 92.38 124 ILE A O 1
ATOM 906 N N . PRO A 1 125 ? -14.806 -14.541 7.431 1.00 95.62 125 PRO A N 1
ATOM 907 C CA . PRO A 1 125 ? -15.020 -15.930 7.026 1.00 95.62 125 PRO A CA 1
ATOM 908 C C . PRO A 1 125 ? -14.516 -16.188 5.599 1.00 95.62 125 PRO A C 1
ATOM 910 O O . PRO A 1 125 ? -14.861 -15.453 4.677 1.00 95.62 125 PRO A O 1
ATOM 913 N N . GLY A 1 126 ? -13.666 -17.204 5.425 1.00 93.44 126 GLY A N 1
ATOM 914 C CA . GLY A 1 126 ? -12.990 -17.488 4.149 1.00 93.44 126 GLY A CA 1
ATOM 915 C C . GLY A 1 126 ? -11.824 -16.544 3.807 1.00 93.44 126 GLY A C 1
ATOM 916 O O . GLY A 1 126 ? -11.187 -16.704 2.769 1.00 93.44 126 GLY A O 1
ATOM 917 N N . GLY A 1 127 ? -11.522 -15.574 4.669 1.00 89.50 127 GLY A N 1
ATOM 918 C CA . GLY A 1 127 ? -10.405 -14.649 4.529 1.00 89.50 127 GLY A CA 1
ATOM 919 C C . GLY A 1 127 ? -9.065 -15.306 4.854 1.00 89.50 127 GLY A C 1
ATOM 920 O O . GLY A 1 127 ? -8.926 -16.053 5.820 1.00 89.50 127 GLY A O 1
ATOM 921 N N . GLY A 1 128 ? -8.055 -14.993 4.045 1.00 92.19 128 GLY A N 1
ATOM 922 C CA . GLY A 1 128 ? -6.668 -15.402 4.265 1.00 92.19 128 GLY A CA 1
ATOM 923 C C . GLY A 1 128 ? -5.794 -14.263 4.789 1.00 92.19 128 GLY A C 1
ATOM 924 O O . GLY A 1 128 ? -6.266 -13.196 5.192 1.00 92.19 128 GLY A O 1
ATOM 925 N N . THR A 1 129 ? -4.479 -14.458 4.743 1.00 94.31 129 THR A N 1
ATOM 926 C CA . THR A 1 129 ? -3.535 -13.346 4.879 1.00 94.31 129 THR A CA 1
ATOM 927 C C . THR A 1 129 ? -3.470 -12.551 3.575 1.00 94.31 129 THR A C 1
ATOM 929 O O . THR A 1 129 ? -3.588 -13.085 2.476 1.00 94.31 129 THR A O 1
ATOM 932 N N . CYS A 1 130 ? -3.302 -11.237 3.696 1.00 93.44 130 CYS A N 1
ATOM 933 C CA . CYS A 1 130 ? -3.037 -10.358 2.558 1.00 93.44 130 CYS A CA 1
ATOM 934 C C . CYS A 1 130 ? -1.584 -10.512 2.067 1.00 93.44 130 CYS A C 1
ATOM 936 O O . CYS A 1 130 ? -0.700 -10.895 2.836 1.00 93.44 130 CYS A O 1
ATOM 938 N N . GLY A 1 131 ? -1.318 -10.165 0.803 1.00 92.00 131 GLY A N 1
ATOM 939 C CA . GLY A 1 131 ? 0.036 -10.231 0.222 1.00 92.00 131 GLY A CA 1
ATOM 940 C C . GLY A 1 131 ? 1.060 -9.303 0.896 1.00 92.00 131 GLY A C 1
ATOM 941 O O . GLY A 1 131 ? 2.263 -9.535 0.813 1.00 92.00 131 GLY A O 1
ATOM 942 N N . ASP A 1 132 ? 0.586 -8.288 1.622 1.00 96.88 132 ASP A N 1
ATOM 943 C CA . ASP A 1 132 ? 1.368 -7.309 2.385 1.00 96.88 132 ASP A CA 1
ATOM 944 C C . ASP A 1 132 ? 1.263 -7.506 3.916 1.00 96.88 132 ASP A C 1
ATOM 946 O O . ASP A 1 132 ? 1.604 -6.610 4.696 1.00 96.88 132 ASP A O 1
ATOM 950 N N . CYS A 1 133 ? 0.769 -8.670 4.365 1.00 96.62 133 CYS A N 1
ATOM 951 C CA . CYS A 1 133 ? 0.433 -8.919 5.765 1.00 96.62 133 CYS A CA 1
ATOM 952 C C . CYS A 1 133 ? 1.645 -8.824 6.708 1.00 96.62 133 CYS A C 1
ATOM 954 O O . CYS A 1 133 ? 2.725 -9.363 6.444 1.00 96.62 133 CYS A O 1
ATOM 956 N N . VAL A 1 134 ? 1.419 -8.212 7.876 1.00 96.12 134 VAL A N 1
ATOM 957 C CA . VAL A 1 134 ? 2.422 -8.079 8.953 1.00 96.12 134 VAL A CA 1
ATOM 958 C C . VAL A 1 134 ? 2.705 -9.404 9.652 1.00 96.12 134 VAL A C 1
ATOM 960 O O . VAL A 1 134 ? 3.760 -9.570 10.249 1.00 96.12 134 VAL A O 1
ATOM 963 N N . LEU A 1 135 ? 1.755 -10.342 9.582 1.00 95.44 135 LEU A N 1
ATOM 964 C CA . LEU A 1 135 ? 1.867 -11.670 10.186 1.00 95.44 135 LEU A CA 1
ATOM 965 C C . LEU A 1 135 ? 2.637 -12.649 9.289 1.00 95.44 135 LEU A C 1
ATOM 967 O O . LEU A 1 135 ? 3.030 -13.719 9.746 1.00 95.44 135 LEU A O 1
ATOM 971 N N . THR A 1 136 ? 2.851 -12.306 8.014 1.00 95.44 136 THR A N 1
ATOM 972 C CA . THR A 1 136 ? 3.599 -13.153 7.082 1.00 95.44 136 THR A CA 1
ATOM 973 C C . THR A 1 136 ? 5.081 -13.127 7.443 1.00 95.44 136 THR A C 1
ATOM 975 O O . THR A 1 136 ? 5.690 -12.056 7.549 1.00 95.44 136 THR A O 1
ATOM 978 N N . ARG A 1 137 ? 5.676 -14.314 7.610 1.00 96.06 137 ARG A N 1
ATOM 979 C CA . ARG A 1 137 ? 7.115 -14.461 7.858 1.00 96.06 137 ARG A CA 1
ATOM 980 C C . ARG A 1 137 ? 7.909 -13.952 6.661 1.00 96.06 137 ARG A C 1
ATOM 982 O O . ARG A 1 137 ? 7.452 -14.001 5.521 1.00 96.06 137 ARG A O 1
ATOM 989 N N . ASP A 1 138 ? 9.126 -13.490 6.912 1.00 95.19 138 ASP A N 1
ATOM 990 C CA . ASP A 1 138 ? 9.956 -12.910 5.857 1.00 95.19 138 ASP A CA 1
ATOM 991 C C . ASP A 1 138 ? 10.303 -13.913 4.741 1.00 95.19 138 ASP A C 1
ATOM 993 O O . ASP A 1 138 ? 10.283 -13.569 3.561 1.00 95.19 138 ASP A O 1
ATOM 997 N N . THR A 1 139 ? 10.519 -15.183 5.090 1.00 97.12 139 THR A N 1
ATOM 998 C CA . THR A 1 139 ? 10.753 -16.268 4.124 1.00 97.12 139 THR A CA 1
ATOM 999 C C . THR A 1 139 ? 9.562 -16.480 3.186 1.00 97.12 139 THR A C 1
ATOM 1001 O O . THR A 1 139 ? 9.744 -16.586 1.972 1.00 97.12 139 THR A O 1
ATOM 1004 N N . ASP A 1 140 ? 8.342 -16.485 3.728 1.00 96.94 140 ASP A N 1
ATOM 1005 C CA . ASP A 1 140 ? 7.104 -16.628 2.956 1.00 96.94 140 ASP A CA 1
ATOM 1006 C C . ASP A 1 140 ? 6.860 -15.414 2.060 1.00 96.94 140 ASP A C 1
ATOM 1008 O O . ASP A 1 140 ? 6.504 -15.562 0.891 1.00 96.94 140 ASP A O 1
ATOM 1012 N N . ARG A 1 141 ? 7.140 -14.214 2.576 1.00 96.69 141 ARG A N 1
ATOM 1013 C CA . ARG A 1 141 ? 7.072 -12.965 1.814 1.00 96.69 141 ARG A CA 1
ATOM 1014 C C . ARG A 1 141 ? 8.016 -12.991 0.611 1.00 96.69 141 ARG A C 1
ATOM 1016 O O . ARG A 1 141 ? 7.584 -12.723 -0.506 1.00 96.69 141 ARG A O 1
ATOM 1023 N N . ARG A 1 142 ? 9.286 -13.364 0.808 1.00 96.44 142 ARG A N 1
ATOM 1024 C CA . ARG A 1 142 ? 10.276 -13.455 -0.283 1.00 96.44 142 ARG A CA 1
ATOM 1025 C C . ARG A 1 142 ? 9.927 -14.524 -1.311 1.00 96.44 142 ARG A C 1
ATOM 1027 O O . ARG A 1 142 ? 10.209 -14.341 -2.493 1.00 96.44 142 ARG A O 1
ATOM 1034 N N . ARG A 1 143 ? 9.348 -15.650 -0.885 1.00 96.56 143 ARG A N 1
ATOM 1035 C CA . ARG A 1 143 ? 8.840 -16.674 -1.809 1.00 96.56 143 ARG A CA 1
ATOM 1036 C C . ARG A 1 143 ? 7.706 -16.108 -2.664 1.00 96.56 143 ARG A C 1
ATOM 1038 O O . ARG A 1 143 ? 7.817 -16.151 -3.882 1.00 96.56 143 ARG A O 1
ATOM 1045 N N . HIS A 1 144 ? 6.704 -15.493 -2.036 1.00 95.69 144 HIS A N 1
ATOM 1046 C CA . HIS A 1 144 ? 5.586 -14.868 -2.741 1.00 95.69 144 HIS A CA 1
ATOM 1047 C C . HIS A 1 144 ? 6.051 -13.818 -3.761 1.00 95.69 144 HIS A C 1
ATOM 1049 O O . HIS A 1 144 ? 5.599 -13.820 -4.900 1.00 95.69 144 HIS A O 1
ATOM 1055 N N . TRP A 1 145 ? 6.992 -12.945 -3.392 1.00 96.81 145 TRP A N 1
ATOM 1056 C CA . TRP A 1 145 ? 7.517 -11.939 -4.319 1.00 96.81 145 TRP A CA 1
ATOM 1057 C C . TRP A 1 145 ? 8.188 -12.548 -5.544 1.00 96.81 145 TRP A C 1
ATOM 1059 O O . TRP A 1 145 ? 7.936 -12.082 -6.651 1.00 96.81 145 TRP A O 1
ATOM 1069 N N . ARG A 1 146 ? 8.995 -13.601 -5.363 1.00 96.38 146 ARG A N 1
ATOM 1070 C CA . ARG A 1 146 ? 9.601 -14.321 -6.489 1.00 96.38 146 ARG A CA 1
ATOM 1071 C C . ARG A 1 146 ? 8.531 -14.896 -7.409 1.00 96.38 146 ARG A C 1
ATOM 1073 O O . ARG A 1 146 ? 8.583 -14.638 -8.599 1.00 96.38 146 ARG A O 1
ATOM 1080 N N . GLU A 1 147 ? 7.532 -15.578 -6.853 1.00 95.50 147 GLU A N 1
ATOM 1081 C CA . GLU A 1 147 ? 6.427 -16.153 -7.632 1.00 95.50 147 GLU A CA 1
ATOM 1082 C C . GLU A 1 147 ? 5.635 -15.105 -8.420 1.00 95.50 147 GLU A C 1
ATOM 1084 O O . GLU A 1 147 ? 5.129 -15.417 -9.490 1.00 95.50 147 GLU A O 1
ATOM 1089 N N . VAL A 1 148 ? 5.482 -13.885 -7.896 1.00 94.88 148 VAL A N 1
ATOM 1090 C CA . VAL A 1 148 ? 4.798 -12.798 -8.614 1.00 94.88 148 VAL A CA 1
ATOM 1091 C C . VAL A 1 148 ? 5.669 -12.231 -9.733 1.00 94.88 148 VAL A C 1
ATOM 1093 O O . VAL A 1 148 ? 5.136 -11.914 -10.785 1.00 94.88 148 VAL A O 1
ATOM 1096 N N . LEU A 1 149 ? 6.978 -12.088 -9.514 1.00 95.00 149 LEU A N 1
ATOM 1097 C CA . LEU A 1 149 ? 7.897 -11.505 -10.499 1.00 95.00 149 LEU A CA 1
ATOM 1098 C C . LEU A 1 149 ? 8.251 -12.452 -11.651 1.00 95.00 149 LEU A C 1
ATOM 1100 O O . LEU A 1 149 ? 8.682 -11.988 -12.696 1.00 95.00 149 LEU A O 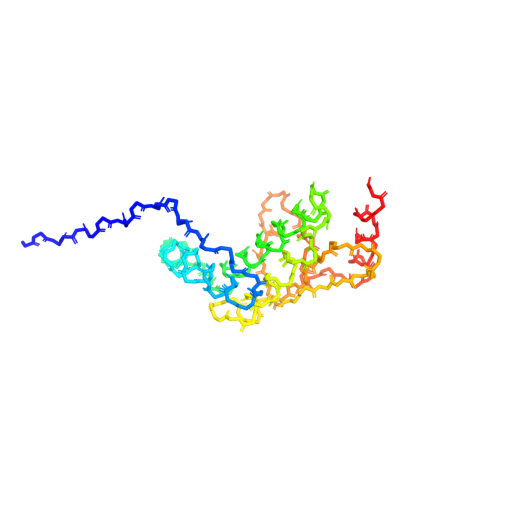1
ATOM 1104 N N . THR A 1 150 ? 8.094 -13.763 -11.466 1.00 92.06 150 THR A N 1
ATOM 1105 C CA . THR A 1 150 ? 8.380 -14.769 -12.502 1.00 92.06 150 THR A CA 1
ATOM 1106 C C . THR A 1 150 ? 7.151 -15.184 -13.317 1.00 92.06 150 THR A C 1
ATOM 1108 O O . THR A 1 150 ? 7.246 -16.139 -14.084 1.00 92.06 150 THR A O 1
ATOM 1111 N N . ARG A 1 151 ? 5.993 -14.557 -13.089 1.00 80.38 151 ARG A N 1
ATOM 1112 C CA . ARG A 1 151 ? 4.770 -14.768 -13.881 1.00 80.38 151 ARG A CA 1
ATOM 1113 C C . ARG A 1 151 ? 4.771 -13.866 -15.101 1.00 80.38 151 ARG A C 1
ATOM 1115 O O . ARG A 1 151 ? 4.311 -14.360 -16.149 1.00 80.38 151 ARG A O 1
#

Secondary structure (DSSP, 8-state):
------PPPP----------SHHHHHHHHIIIIIIIIIHHHHHHHHHHH---HHHHHHHHHHHHHHHHHHHHHH-HHHHHHHHHHHHHHTTSTTTTTSEEEE-S-TT----EEEESS---GGGSTT----TT-TTS-HHHHHHHHHHHHT-

pLDDT: mean 88.99, std 16.26, range [33.88, 98.38]

Organism: NCBI:txid373681

Foldseek 3Di:
DDDDDPDQPDLPPPPDDPPPDLLVLLVVCCVRVVNRPVVVVLVCCCVVVVDDPLLSLLVVLQVQLVVLQVCCVVPVVCSLSSLSSSQSNCCDPPNPQQWHWDDPDPVGSRTDTAGPDANCQCVPVVGDADLNGNPDDPVRNSVVVVVVVVD

Radius of gyration: 17.14 Å; chains: 1; bounding box: 50×43×33 Å